Protein AF-A0A379TCD6-F1 (afdb_monomer_lite)

Radius of gyration: 17.41 Å; chains: 1; bounding box: 43×54×36 Å

Structure (mmCIF, N/CA/C/O backbone):
data_AF-A0A379TCD6-F1
#
_entry.id   AF-A0A379TCD6-F1
#
loop_
_atom_site.group_PDB
_atom_site.id
_atom_site.type_symbol
_atom_site.label_atom_id
_atom_site.label_alt_id
_atom_site.label_comp_id
_atom_site.label_asym_id
_atom_site.label_entity_id
_atom_site.label_seq_id
_atom_site.pdbx_PDB_ins_code
_atom_site.Cartn_x
_atom_site.Cartn_y
_atom_site.Cartn_z
_atom_site.occupancy
_atom_site.B_iso_or_equiv
_atom_site.auth_seq_id
_atom_site.auth_comp_id
_atom_site.auth_asym_id
_atom_site.auth_atom_id
_atom_site.pdbx_PDB_model_num
ATOM 1 N N . MET A 1 1 ? 4.069 7.962 7.868 1.00 77.94 1 MET A N 1
ATOM 2 C CA . MET A 1 1 ? 2.897 7.061 7.674 1.00 77.94 1 MET A CA 1
ATOM 3 C C . MET A 1 1 ? 2.316 6.378 8.930 1.00 77.94 1 MET A C 1
ATOM 5 O O . MET A 1 1 ? 1.264 5.758 8.833 1.00 77.94 1 MET A O 1
ATOM 9 N N . SER A 1 2 ? 2.908 6.507 10.128 1.00 73.00 2 SER A N 1
ATOM 10 C CA . SER A 1 2 ? 2.447 5.841 11.375 1.00 73.00 2 SER A CA 1
ATOM 11 C C . SER A 1 2 ? 1.045 6.226 11.876 1.00 73.00 2 SER A C 1
ATOM 13 O O . SER A 1 2 ? 0.495 5.547 12.739 1.00 73.00 2 SER A O 1
ATOM 15 N N . PHE A 1 3 ? 0.474 7.311 11.352 1.00 79.19 3 PHE A N 1
ATOM 16 C CA . PHE A 1 3 ? -0.881 7.762 11.665 1.00 79.19 3 PHE A CA 1
ATOM 17 C C . PHE A 1 3 ? -1.953 6.738 11.253 1.00 79.19 3 PHE A C 1
ATOM 19 O O . PHE A 1 3 ? -2.944 6.588 11.955 1.00 79.19 3 PHE A O 1
ATOM 26 N N . PHE A 1 4 ? -1.723 5.998 10.163 1.00 82.81 4 PHE A N 1
ATOM 27 C CA . PHE A 1 4 ? -2.736 5.144 9.533 1.00 82.81 4 PHE A CA 1
ATOM 28 C C . PHE A 1 4 ? -2.722 3.680 9.975 1.00 82.81 4 PHE A C 1
ATOM 30 O O . PHE A 1 4 ? -3.626 2.945 9.594 1.00 82.81 4 PHE A O 1
ATOM 37 N N . PHE A 1 5 ? -1.716 3.235 10.730 1.00 87.06 5 PHE A N 1
ATOM 38 C CA . PHE A 1 5 ? -1.525 1.813 11.025 1.00 87.06 5 PHE A CA 1
ATOM 39 C C . PHE A 1 5 ? -1.480 1.518 12.520 1.00 87.06 5 PHE A C 1
ATOM 41 O O . PHE A 1 5 ? -0.858 2.253 13.293 1.00 87.06 5 PHE A O 1
ATOM 48 N N . GLU A 1 6 ? -2.113 0.413 12.906 1.00 87.12 6 GLU A N 1
ATOM 49 C CA . GLU A 1 6 ? -1.906 -0.208 14.211 1.00 87.12 6 GLU A CA 1
ATOM 50 C C . GLU A 1 6 ? -0.463 -0.730 14.341 1.00 87.12 6 GLU A C 1
ATOM 52 O O . GLU A 1 6 ? 0.221 -0.959 13.333 1.00 87.12 6 GLU A O 1
ATOM 57 N N . PRO A 1 7 ? 0.035 -0.931 15.576 1.00 82.62 7 PRO A N 1
ATOM 58 C CA . PRO A 1 7 ? 1.309 -1.596 15.801 1.00 82.62 7 PRO A CA 1
ATOM 59 C C . PRO A 1 7 ? 1.355 -2.970 15.123 1.00 82.62 7 PRO A C 1
ATOM 61 O O . PRO A 1 7 ? 0.456 -3.793 15.269 1.00 82.62 7 PRO A O 1
ATOM 64 N N . THR A 1 8 ? 2.434 -3.218 14.392 1.00 83.81 8 THR A N 1
ATOM 65 C CA . THR A 1 8 ? 2.720 -4.451 13.645 1.00 83.81 8 THR A CA 1
ATOM 66 C C . THR A 1 8 ? 4.174 -4.853 13.919 1.00 83.81 8 THR A C 1
ATOM 68 O O . THR A 1 8 ? 4.920 -4.028 14.462 1.00 83.81 8 THR A O 1
ATOM 71 N N . PRO A 1 9 ? 4.604 -6.096 13.612 1.00 85.94 9 PRO A N 1
ATOM 72 C CA . PRO A 1 9 ? 5.995 -6.505 13.805 1.00 85.94 9 PRO A CA 1
ATOM 73 C C . PRO A 1 9 ? 6.974 -5.498 13.188 1.00 85.94 9 PRO A C 1
ATOM 75 O O . PRO A 1 9 ? 6.754 -5.033 12.072 1.00 85.94 9 PRO A O 1
ATOM 78 N N . GLU A 1 10 ? 8.037 -5.156 13.920 1.00 85.00 10 GLU A N 1
ATOM 79 C CA . GLU A 1 10 ? 8.900 -3.999 13.628 1.00 85.00 10 GLU A CA 1
ATOM 80 C C . GLU A 1 10 ? 9.445 -3.993 12.193 1.00 85.00 10 GLU A C 1
ATOM 82 O O . GLU A 1 10 ? 9.299 -2.987 11.504 1.00 85.00 10 GLU A O 1
ATOM 87 N N . LEU A 1 11 ? 9.942 -5.139 11.714 1.00 86.25 11 LEU A N 1
ATOM 88 C CA . LEU A 1 11 ? 10.464 -5.306 10.350 1.00 86.25 11 LEU A CA 1
ATOM 89 C C . LEU A 1 11 ? 9.410 -5.001 9.271 1.00 86.25 11 LEU A C 1
ATOM 91 O O . LEU A 1 11 ? 9.665 -4.248 8.337 1.00 86.25 11 LEU A O 1
ATOM 95 N N . ILE A 1 12 ? 8.192 -5.527 9.434 1.00 87.38 12 ILE A N 1
ATOM 96 C CA . ILE A 1 12 ? 7.073 -5.285 8.507 1.00 87.38 12 ILE A CA 1
ATOM 97 C C . ILE A 1 12 ? 6.667 -3.808 8.539 1.00 87.38 12 ILE A C 1
ATOM 99 O O . ILE A 1 12 ? 6.397 -3.186 7.510 1.00 87.38 12 ILE A O 1
ATOM 103 N N . CYS A 1 13 ? 6.618 -3.240 9.741 1.00 86.81 13 CYS A N 1
ATOM 104 C CA . CYS A 1 13 ? 6.237 -1.856 9.962 1.00 86.81 13 CYS A CA 1
ATOM 105 C C . CYS A 1 13 ? 7.228 -0.887 9.302 1.00 86.81 13 CYS A C 1
ATOM 107 O O . CYS A 1 13 ? 6.809 0.097 8.691 1.00 86.81 13 CYS A O 1
ATOM 109 N N . GLU A 1 14 ? 8.529 -1.153 9.420 1.00 88.69 14 GLU A N 1
ATOM 110 C CA . GLU A 1 14 ? 9.590 -0.359 8.799 1.00 88.69 14 GLU A CA 1
ATOM 111 C C . GLU A 1 14 ? 9.526 -0.421 7.271 1.00 88.69 14 GLU A C 1
ATOM 113 O O . GLU A 1 14 ? 9.570 0.624 6.620 1.00 88.69 14 GLU A O 1
ATOM 118 N N . GLU A 1 15 ? 9.327 -1.608 6.701 1.00 90.88 15 GLU A N 1
ATOM 119 C CA . GLU A 1 15 ? 9.265 -1.799 5.250 1.00 90.88 15 GLU A CA 1
ATOM 120 C C . GLU A 1 15 ? 8.052 -1.090 4.623 1.00 90.88 15 GLU A C 1
ATOM 122 O O . GLU A 1 15 ? 8.179 -0.334 3.652 1.00 90.88 15 GLU A O 1
ATOM 127 N N . ILE A 1 16 ? 6.870 -1.238 5.235 1.00 91.38 16 ILE A N 1
ATOM 128 C CA . ILE A 1 16 ? 5.654 -0.533 4.801 1.00 91.38 16 ILE A CA 1
ATOM 129 C C . ILE A 1 16 ? 5.844 0.981 4.897 1.00 91.38 16 ILE A C 1
ATOM 131 O O . ILE A 1 16 ? 5.493 1.712 3.967 1.00 91.38 16 ILE A O 1
ATOM 135 N N . LYS A 1 17 ? 6.389 1.471 6.017 1.00 90.56 17 LYS A N 1
ATOM 136 C CA . LYS A 1 17 ? 6.621 2.908 6.215 1.00 90.56 17 LYS A CA 1
ATOM 137 C C . LYS A 1 17 ? 7.585 3.453 5.180 1.00 90.56 17 LYS A C 1
ATOM 139 O O . LYS A 1 17 ? 7.248 4.439 4.539 1.00 90.56 17 LYS A O 1
ATOM 144 N N . THR A 1 18 ? 8.727 2.803 4.989 1.00 91.88 18 THR A N 1
ATOM 145 C CA . THR A 1 18 ? 9.758 3.241 4.044 1.00 91.88 18 THR A CA 1
ATOM 146 C C . THR A 1 18 ? 9.202 3.294 2.627 1.00 91.88 18 THR A C 1
ATOM 148 O O . THR A 1 18 ? 9.367 4.301 1.935 1.00 91.88 18 THR A O 1
ATOM 151 N N . THR A 1 19 ? 8.444 2.269 2.224 1.00 92.19 19 THR A N 1
ATOM 152 C CA . THR A 1 19 ? 7.786 2.239 0.915 1.00 92.19 19 THR A CA 1
ATOM 153 C C . THR A 1 19 ? 6.796 3.393 0.760 1.00 92.19 19 THR A C 1
ATOM 155 O O . THR A 1 19 ? 6.860 4.144 -0.213 1.00 92.19 19 THR A O 1
ATOM 158 N N . LEU A 1 20 ? 5.879 3.589 1.708 1.00 94.38 20 LEU A N 1
ATOM 159 C CA . LEU A 1 20 ? 4.863 4.639 1.599 1.00 94.38 20 LEU A CA 1
ATOM 160 C C . LEU A 1 20 ? 5.451 6.053 1.759 1.00 94.38 20 LEU A C 1
ATOM 162 O O . LEU A 1 20 ? 5.005 6.979 1.083 1.00 94.38 20 LEU A O 1
ATOM 166 N N . ASP A 1 21 ? 6.471 6.239 2.596 1.00 94.12 21 ASP A N 1
ATOM 167 C CA . ASP A 1 21 ? 7.172 7.516 2.746 1.00 94.12 21 ASP A CA 1
ATOM 168 C C . ASP A 1 21 ? 7.932 7.870 1.451 1.00 94.12 21 ASP A C 1
ATOM 170 O O . ASP A 1 21 ? 7.889 9.024 1.017 1.00 94.12 21 ASP A O 1
ATOM 174 N N . PHE A 1 22 ? 8.523 6.888 0.754 1.00 93.19 22 PHE A N 1
ATOM 175 C CA . PHE A 1 22 ? 9.091 7.096 -0.583 1.00 93.19 22 PHE A CA 1
ATOM 176 C C . PHE A 1 22 ? 8.042 7.622 -1.573 1.00 93.19 22 PHE A C 1
ATOM 178 O O . PHE A 1 22 ? 8.287 8.619 -2.261 1.00 93.19 22 PHE A O 1
ATOM 185 N N . HIS A 1 23 ? 6.852 7.014 -1.612 1.00 93.75 23 HIS A N 1
ATOM 186 C CA . HIS A 1 23 ? 5.756 7.495 -2.457 1.00 93.75 23 HIS A CA 1
ATOM 187 C C . HIS A 1 23 ? 5.322 8.912 -2.053 1.00 93.75 23 HIS A C 1
ATOM 189 O O . HIS A 1 23 ? 5.086 9.756 -2.914 1.00 93.75 23 HIS A O 1
ATOM 195 N N . TYR A 1 24 ? 5.251 9.214 -0.754 1.00 94.88 24 TYR A N 1
ATOM 196 C CA . TYR A 1 24 ? 4.822 10.526 -0.250 1.00 94.88 24 TYR A CA 1
ATOM 197 C C . TYR A 1 24 ? 5.789 11.649 -0.621 1.00 94.88 24 TYR A C 1
ATOM 199 O O . TYR A 1 24 ? 5.367 12.761 -0.960 1.00 94.88 24 TYR A O 1
ATOM 207 N N . LEU A 1 25 ? 7.089 11.364 -0.593 1.00 92.88 25 LEU A N 1
ATOM 208 C CA . LEU A 1 25 ? 8.121 12.315 -0.985 1.00 92.88 25 LEU A CA 1
ATOM 209 C C . LEU A 1 25 ? 8.099 12.572 -2.498 1.00 92.88 25 LEU A C 1
ATOM 211 O O . LEU A 1 25 ? 8.148 13.729 -2.921 1.00 92.88 25 LEU A O 1
ATOM 215 N N . ASN A 1 26 ? 7.950 11.518 -3.303 1.00 92.56 26 ASN A N 1
ATOM 216 C CA . ASN A 1 26 ? 8.184 11.590 -4.747 1.00 92.56 26 ASN A CA 1
ATOM 217 C C . ASN A 1 26 ? 6.920 11.769 -5.604 1.00 92.56 26 ASN A C 1
ATOM 219 O O . ASN A 1 26 ? 7.032 12.228 -6.734 1.00 92.56 26 ASN A O 1
ATOM 223 N N . SER A 1 27 ? 5.719 11.491 -5.085 1.00 94.75 27 SER A N 1
ATOM 224 C CA . SER A 1 27 ? 4.456 11.666 -5.815 1.00 94.75 27 SER A CA 1
ATOM 225 C C . SER A 1 27 ? 3.621 12.819 -5.238 1.00 94.75 27 SER A C 1
ATO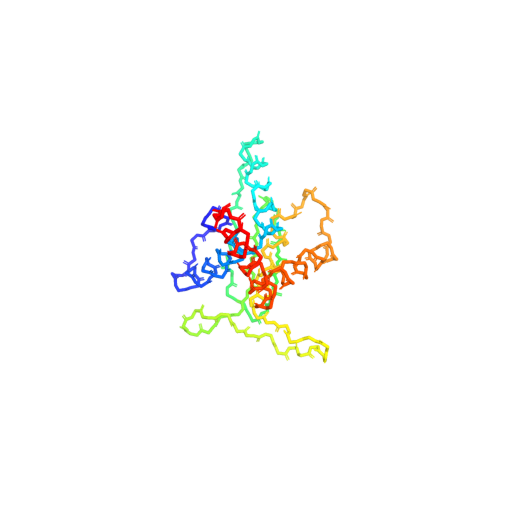M 227 O O . SER A 1 27 ? 3.064 12.710 -4.137 1.00 94.75 27 SER A O 1
ATOM 229 N N . PRO A 1 28 ? 3.476 13.944 -5.970 1.00 94.44 28 PRO A N 1
ATOM 230 C CA . PRO A 1 28 ? 2.548 15.009 -5.601 1.00 94.44 28 PRO A CA 1
ATOM 231 C C . PRO A 1 28 ? 1.103 14.525 -5.462 1.00 94.44 28 PRO A C 1
ATOM 233 O O . PRO A 1 28 ? 0.389 15.012 -4.584 1.00 94.44 28 PRO A O 1
ATOM 236 N N . THR A 1 29 ? 0.669 13.583 -6.304 1.00 95.69 29 THR A N 1
ATOM 237 C CA . THR A 1 29 ? -0.685 13.025 -6.234 1.00 95.69 29 THR A CA 1
ATOM 238 C C . THR A 1 29 ? -0.888 12.249 -4.940 1.00 95.69 29 THR A C 1
ATOM 240 O O . THR A 1 29 ? -1.832 12.538 -4.203 1.00 95.69 29 THR A O 1
ATOM 243 N N . PHE A 1 30 ? 0.025 11.339 -4.600 1.00 95.88 30 PHE A N 1
ATOM 244 C CA . PHE A 1 30 ? -0.075 10.562 -3.368 1.00 95.88 30 PHE A CA 1
ATOM 245 C C . PHE A 1 30 ? -0.069 11.458 -2.124 1.00 95.88 30 PHE A C 1
ATOM 247 O O . PHE A 1 30 ? -0.925 11.320 -1.250 1.00 95.88 30 PHE A O 1
ATOM 254 N N . ARG A 1 31 ? 0.822 12.455 -2.085 1.00 96.12 31 ARG A N 1
ATOM 255 C CA . ARG A 1 31 ? 0.882 13.437 -0.994 1.00 96.12 31 ARG A CA 1
ATOM 256 C C . ARG A 1 31 ? -0.428 14.204 -0.807 1.00 96.12 31 ARG A C 1
ATOM 258 O O . ARG A 1 31 ? -0.854 14.405 0.327 1.00 96.12 31 ARG A O 1
ATOM 265 N N . ARG A 1 32 ? -1.088 14.616 -1.895 1.00 95.38 32 ARG A N 1
ATOM 266 C CA . ARG A 1 32 ? -2.390 15.304 -1.824 1.00 95.38 32 ARG A CA 1
ATOM 267 C C . ARG A 1 32 ? -3.484 14.408 -1.251 1.00 95.38 32 ARG A C 1
ATOM 269 O O . ARG A 1 32 ? -4.240 14.876 -0.410 1.00 95.38 32 ARG A O 1
ATOM 276 N N . LEU A 1 33 ? -3.553 13.146 -1.677 1.00 93.44 33 LEU A N 1
ATOM 277 C CA . LEU A 1 33 ? -4.555 12.192 -1.183 1.00 93.44 33 LEU A CA 1
ATOM 278 C C . LEU A 1 33 ? -4.383 11.918 0.314 1.00 93.44 33 LEU A C 1
ATOM 280 O O . LEU A 1 33 ? -5.355 11.934 1.066 1.00 93.44 33 LEU A O 1
ATOM 284 N N . VAL A 1 34 ? -3.137 11.725 0.749 1.00 93.62 34 VAL A N 1
ATOM 285 C CA . VAL A 1 34 ? -2.800 11.512 2.160 1.00 93.62 34 VAL A CA 1
ATOM 286 C C . VAL A 1 34 ? -3.180 12.731 2.997 1.00 93.62 34 VAL A C 1
ATOM 288 O O . VAL A 1 34 ? -3.886 12.580 3.990 1.00 93.62 34 VAL A O 1
ATOM 291 N N . ASN A 1 35 ? -2.778 13.935 2.578 1.00 93.19 35 ASN A N 1
ATOM 292 C CA . ASN A 1 35 ? -3.082 15.161 3.318 1.00 93.19 35 ASN A CA 1
ATOM 293 C C . ASN A 1 35 ? -4.583 15.430 3.380 1.00 93.19 35 ASN A C 1
ATOM 295 O O . ASN A 1 35 ? -5.092 15.723 4.453 1.00 93.19 35 ASN A O 1
ATOM 299 N N . TYR A 1 36 ? -5.301 15.241 2.269 1.00 90.88 36 TYR A N 1
ATOM 300 C CA . TYR A 1 36 ? -6.756 15.356 2.248 1.00 90.88 36 TYR A CA 1
ATOM 301 C C . TYR A 1 36 ? -7.411 14.442 3.289 1.00 90.88 36 TYR A C 1
ATOM 303 O O . TYR A 1 36 ? -8.265 14.895 4.049 1.00 90.88 36 TYR A O 1
ATOM 311 N N . LYS A 1 37 ? -6.993 13.170 3.363 1.00 88.38 37 LYS A N 1
ATOM 312 C CA . LYS A 1 37 ? -7.557 12.230 4.336 1.00 88.38 37 LYS A CA 1
ATOM 313 C C . LYS A 1 37 ? -7.217 12.621 5.774 1.00 88.38 37 LYS A C 1
ATOM 315 O O . LYS A 1 37 ? -8.095 12.553 6.628 1.00 88.38 37 LYS A O 1
ATOM 320 N N . VAL A 1 38 ? -5.980 13.044 6.044 1.00 89.88 38 VAL A N 1
ATOM 321 C CA . VAL A 1 38 ? -5.567 13.528 7.374 1.00 89.88 38 VAL A CA 1
ATOM 322 C C . VAL A 1 38 ? -6.397 14.742 7.788 1.00 89.88 38 VAL A C 1
ATOM 324 O O . VAL A 1 38 ? -6.988 14.730 8.866 1.00 89.88 38 VAL A O 1
ATOM 327 N N . ASP A 1 39 ? -6.499 15.748 6.920 1.00 89.81 39 ASP A N 1
ATOM 328 C CA . ASP A 1 39 ? -7.272 16.964 7.178 1.00 89.81 39 ASP A CA 1
ATOM 329 C C . ASP A 1 39 ? -8.747 16.633 7.411 1.00 89.81 39 ASP A C 1
ATOM 331 O O . ASP A 1 39 ? -9.370 17.167 8.324 1.00 89.81 39 ASP A O 1
ATOM 335 N N . TYR A 1 40 ? -9.315 15.720 6.622 1.00 86.50 40 TYR A N 1
ATOM 336 C CA . TYR A 1 40 ? -10.693 15.275 6.793 1.00 86.50 40 TYR A CA 1
ATOM 337 C C . TYR A 1 40 ? -10.919 14.588 8.145 1.00 86.50 40 TYR A C 1
ATOM 339 O O . TYR A 1 40 ? -11.892 14.906 8.823 1.00 86.50 40 TYR A O 1
ATOM 347 N N . ILE A 1 41 ? -10.020 13.693 8.566 1.00 85.25 41 ILE A N 1
ATOM 348 C CA . ILE A 1 41 ? -10.113 13.007 9.864 1.00 85.25 41 ILE A CA 1
ATOM 349 C C . ILE A 1 41 ? -10.047 14.017 11.014 1.00 85.25 41 ILE A C 1
ATOM 351 O O . ILE A 1 41 ? -10.902 13.988 11.896 1.00 85.25 41 ILE A O 1
ATOM 355 N N . ILE A 1 42 ? -9.071 14.930 10.976 1.00 85.50 42 ILE A N 1
ATOM 356 C CA . ILE A 1 42 ? -8.864 15.943 12.021 1.00 85.50 42 ILE A CA 1
ATOM 357 C C . ILE A 1 42 ? -10.056 16.902 12.097 1.00 85.50 42 ILE A C 1
ATOM 359 O O . ILE A 1 42 ? -10.572 17.161 13.180 1.00 85.50 42 ILE A O 1
ATOM 363 N N . ASN A 1 43 ? -10.512 17.427 10.957 1.00 86.94 43 ASN A N 1
ATOM 364 C CA . ASN A 1 43 ? -11.561 18.449 10.924 1.00 86.94 43 ASN A CA 1
ATOM 365 C C . ASN A 1 43 ? -12.946 17.915 11.305 1.00 86.94 43 ASN A C 1
ATOM 367 O O . ASN A 1 43 ? -13.808 18.701 11.694 1.00 86.94 43 ASN A O 1
ATOM 371 N N . ASN A 1 44 ? -13.168 16.607 11.175 1.00 82.56 44 ASN A N 1
ATOM 372 C CA . ASN A 1 44 ? -14.441 15.969 11.503 1.00 82.56 44 ASN A CA 1
ATOM 373 C C . ASN A 1 44 ? -14.390 15.163 12.813 1.00 82.56 44 ASN A C 1
ATOM 375 O O . ASN A 1 44 ? -15.359 14.469 13.108 1.00 82.56 44 ASN A O 1
ATOM 379 N N . ASP A 1 45 ? -13.289 15.245 13.576 1.00 78.62 45 ASP A N 1
ATOM 380 C CA . ASP A 1 45 ? -13.069 14.514 14.839 1.00 78.62 45 ASP A CA 1
ATOM 381 C C . ASP A 1 45 ? -13.408 13.016 14.725 1.00 78.62 45 ASP A C 1
ATOM 383 O O . ASP A 1 45 ? -14.070 12.414 15.571 1.00 78.62 45 ASP A O 1
ATOM 387 N N . ILE A 1 46 ? -13.014 12.413 13.598 1.00 76.00 46 ILE A N 1
ATOM 388 C CA . ILE A 1 46 ? -13.327 11.014 13.313 1.00 76.00 46 ILE A CA 1
ATOM 389 C C . ILE A 1 46 ? -12.332 10.150 14.080 1.00 76.00 46 ILE A C 1
ATOM 391 O O . ILE A 1 46 ? -11.143 10.127 13.748 1.00 76.00 46 ILE A O 1
ATOM 395 N N . ASP A 1 47 ? -12.826 9.380 15.049 1.00 68.56 47 ASP A N 1
ATOM 396 C CA . ASP A 1 47 ? -12.049 8.299 15.651 1.00 68.56 47 ASP A CA 1
ATOM 397 C C . ASP A 1 47 ? -11.809 7.219 14.589 1.00 68.56 47 ASP A C 1
ATOM 399 O O . ASP A 1 47 ? -12.670 6.392 14.271 1.00 68.56 47 ASP A O 1
ATOM 403 N N . THR A 1 48 ? -10.652 7.300 13.940 1.00 66.50 48 THR A N 1
ATOM 404 C CA . THR A 1 48 ? -10.268 6.343 12.912 1.00 66.50 48 THR A CA 1
ATOM 405 C C . THR A 1 48 ? -9.535 5.195 13.574 1.00 66.50 48 THR A C 1
ATOM 407 O O . THR A 1 48 ? -8.374 5.315 13.963 1.00 66.50 48 THR A O 1
ATOM 410 N N . ASN A 1 49 ? -10.214 4.047 13.650 1.00 71.69 49 ASN A N 1
ATOM 411 C CA . ASN A 1 49 ? -9.540 2.774 13.862 1.00 71.69 49 ASN A CA 1
ATOM 412 C 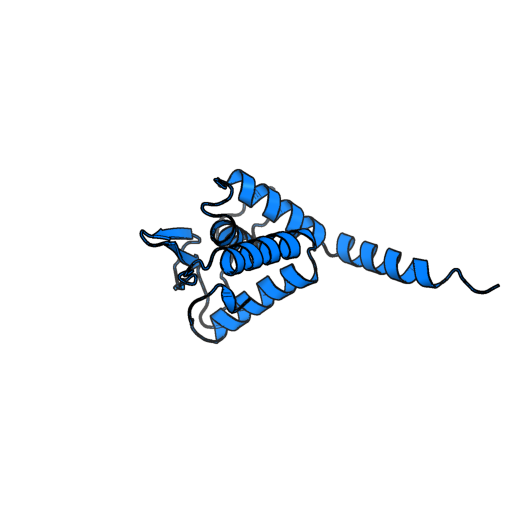C . ASN A 1 49 ? -8.405 2.675 12.840 1.00 71.69 49 ASN A C 1
ATOM 414 O O . ASN A 1 49 ? -8.655 2.697 11.628 1.00 71.69 49 ASN A O 1
ATOM 418 N N . LYS A 1 50 ? -7.162 2.586 13.317 1.00 86.12 50 LYS A N 1
ATOM 419 C CA . LYS A 1 50 ? -6.033 2.469 12.406 1.00 86.12 50 LYS A CA 1
ATOM 420 C C . LYS A 1 50 ? -6.121 1.135 11.673 1.00 86.12 50 LYS A C 1
ATOM 422 O O . LYS A 1 50 ? -6.736 0.171 12.133 1.00 86.12 50 LYS A O 1
ATOM 427 N N . CYS A 1 51 ? -5.526 1.095 10.493 1.00 88.25 51 CYS A N 1
ATOM 428 C CA . CYS A 1 51 ? -5.483 -0.105 9.684 1.00 88.25 51 CYS A CA 1
ATOM 429 C C . CYS A 1 51 ? -4.571 -1.149 10.335 1.00 88.25 51 CYS A C 1
ATOM 431 O O . CYS A 1 51 ? -3.429 -0.855 10.690 1.00 88.25 51 CYS A O 1
ATOM 433 N N . GLU A 1 52 ? -5.050 -2.379 10.465 1.00 91.56 52 GLU A N 1
ATOM 434 C CA . GLU A 1 52 ? -4.247 -3.501 10.941 1.00 91.56 52 GLU A CA 1
ATOM 435 C C . GLU A 1 52 ? -3.630 -4.235 9.744 1.00 91.56 52 GLU A C 1
ATOM 437 O O . GLU A 1 52 ? -4.332 -4.604 8.799 1.00 91.56 52 GLU A O 1
ATOM 442 N N . VAL A 1 53 ? -2.315 -4.467 9.782 1.00 92.12 53 VAL A N 1
ATOM 443 C CA . VAL A 1 53 ? -1.625 -5.264 8.758 1.00 92.12 53 VAL A CA 1
ATOM 444 C C . VAL A 1 53 ? -1.635 -6.731 9.175 1.00 92.12 53 VAL A C 1
ATOM 446 O O . VAL A 1 53 ? -1.128 -7.081 10.240 1.00 92.12 53 VAL A O 1
ATOM 449 N N . LYS A 1 54 ? -2.181 -7.592 8.316 1.00 91.88 54 LYS A N 1
ATOM 450 C CA . LYS A 1 54 ? -2.282 -9.038 8.529 1.00 91.88 54 LYS A CA 1
ATOM 451 C C . LYS A 1 54 ? -1.336 -9.789 7.600 1.00 91.88 54 LYS A C 1
ATOM 453 O O . LYS A 1 54 ? -1.351 -9.597 6.385 1.00 91.88 54 LYS A O 1
ATOM 458 N N . ILE A 1 55 ? -0.551 -10.700 8.168 1.00 91.44 55 ILE A N 1
ATOM 459 C CA . ILE A 1 55 ? 0.267 -11.628 7.382 1.00 91.44 55 ILE A CA 1
ATOM 460 C C . ILE A 1 55 ? -0.668 -12.680 6.774 1.00 91.44 55 ILE A C 1
ATOM 462 O O . ILE A 1 55 ? -1.367 -13.388 7.498 1.00 91.44 55 ILE A O 1
ATOM 466 N N . SER A 1 56 ? -0.702 -12.762 5.446 1.00 90.81 56 SER A N 1
ATOM 467 C CA . SER A 1 56 ? -1.624 -13.615 4.685 1.00 90.81 56 SER A CA 1
ATOM 468 C C . SER A 1 56 ? -0.967 -14.069 3.383 1.00 90.81 56 SER A C 1
ATOM 470 O O . SER A 1 56 ? -0.220 -13.290 2.805 1.00 90.81 56 SER A O 1
ATOM 472 N N . PRO A 1 57 ? -1.256 -15.269 2.847 1.00 88.31 57 PRO A N 1
ATOM 473 C CA . PRO A 1 57 ? -0.738 -15.673 1.536 1.00 88.31 57 PRO A CA 1
ATOM 474 C C . PRO A 1 57 ? -1.233 -14.781 0.385 1.00 88.31 57 PRO A C 1
ATOM 476 O O . PRO A 1 57 ? -0.616 -14.754 -0.674 1.00 88.31 57 PRO A O 1
ATOM 479 N N . ASN A 1 58 ? -2.339 -14.054 0.579 1.00 88.94 58 ASN A N 1
ATOM 480 C CA . ASN A 1 58 ? -2.984 -13.261 -0.460 1.00 88.94 58 ASN A CA 1
ATOM 481 C C . ASN A 1 58 ? -3.023 -11.776 -0.101 1.00 88.94 58 ASN A C 1
ATOM 483 O O . ASN A 1 58 ? -3.238 -11.408 1.056 1.00 88.94 58 ASN A O 1
ATOM 487 N N . TYR A 1 59 ? -2.921 -10.946 -1.138 1.00 90.25 59 TYR A N 1
ATOM 488 C CA . TYR A 1 59 ? -3.166 -9.512 -1.068 1.00 90.25 59 TYR A CA 1
ATOM 489 C C . TYR A 1 59 ? -4.672 -9.239 -0.988 1.00 90.25 59 TYR A C 1
ATOM 491 O O . TYR A 1 59 ? -5.409 -9.547 -1.927 1.00 90.25 59 TYR A O 1
ATOM 499 N N . SER A 1 60 ? -5.143 -8.643 0.107 1.00 90.38 60 SER A N 1
ATOM 500 C CA . SER A 1 60 ? -6.533 -8.192 0.226 1.00 90.38 60 SER A CA 1
ATOM 501 C C . SER A 1 60 ? -6.660 -6.953 1.107 1.00 90.38 60 SER A C 1
ATOM 503 O O . SER A 1 60 ? -5.819 -6.675 1.960 1.00 90.38 60 SER A O 1
ATOM 505 N N . TYR A 1 61 ? -7.722 -6.188 0.865 1.00 90.38 61 TYR A N 1
ATOM 506 C CA . TYR A 1 61 ? -8.151 -5.114 1.749 1.00 90.38 61 TYR A CA 1
ATOM 507 C C . TYR A 1 61 ? -9.584 -5.397 2.173 1.00 90.38 61 TYR A C 1
ATOM 509 O O . TYR A 1 61 ? -10.437 -5.658 1.323 1.00 90.38 61 TYR A O 1
ATOM 517 N N . GLU A 1 62 ? -9.835 -5.316 3.472 1.00 88.94 62 GLU A N 1
ATOM 518 C CA . GLU A 1 62 ? -11.161 -5.461 4.059 1.00 88.94 62 GLU A CA 1
ATOM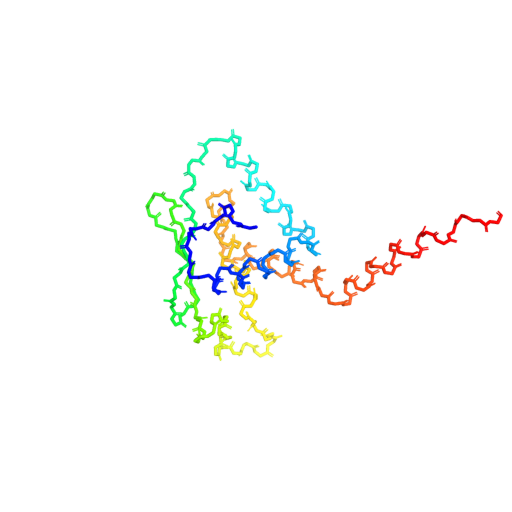 519 C C . GLU A 1 62 ? -11.447 -4.253 4.949 1.00 88.94 62 GLU A C 1
ATOM 521 O O . GLU A 1 62 ? -10.566 -3.751 5.646 1.00 88.94 62 GLU A O 1
ATOM 526 N N . ASN A 1 63 ? -12.691 -3.787 4.935 1.00 83.50 63 ASN A N 1
ATOM 527 C CA . ASN A 1 63 ? -13.184 -2.806 5.891 1.00 83.50 63 ASN A CA 1
ATOM 528 C C . ASN A 1 63 ? -14.251 -3.496 6.740 1.00 83.50 63 ASN A C 1
ATOM 530 O O . ASN A 1 63 ? -15.285 -3.902 6.209 1.00 83.50 63 ASN A O 1
ATOM 534 N N . ALA A 1 64 ? -13.969 -3.703 8.024 1.00 74.56 64 ALA A N 1
ATOM 535 C CA . ALA A 1 64 ? -14.931 -4.320 8.925 1.00 74.56 64 ALA A CA 1
ATOM 536 C C . ALA A 1 64 ? -15.919 -3.301 9.491 1.00 74.56 64 ALA A C 1
ATOM 538 O O . ALA A 1 64 ? -15.641 -2.102 9.574 1.00 74.56 64 ALA A O 1
ATOM 539 N N . GLU A 1 65 ? -17.069 -3.811 9.936 1.00 64.19 65 GLU A N 1
ATOM 540 C CA . GLU A 1 65 ? -18.056 -3.032 10.678 1.00 64.19 65 GLU A CA 1
ATOM 541 C C . GLU A 1 65 ? -17.375 -2.274 11.832 1.00 64.19 65 GLU A C 1
ATOM 543 O O . GLU A 1 65 ? -16.630 -2.851 12.625 1.00 64.19 65 GLU A O 1
ATOM 548 N N . GLY A 1 66 ? -17.584 -0.955 11.889 1.00 63.09 66 GLY A N 1
ATOM 549 C CA . GLY A 1 66 ? -16.884 -0.060 12.821 1.00 63.09 66 GLY A CA 1
ATOM 550 C C . GLY A 1 66 ? -15.661 0.666 12.240 1.00 63.09 66 GLY A C 1
ATOM 551 O O . GLY A 1 66 ? -14.956 1.350 12.978 1.00 63.09 66 GLY A O 1
ATOM 552 N N . GLY A 1 67 ? -15.397 0.553 10.933 1.00 69.88 67 GLY A N 1
ATOM 553 C CA . GLY A 1 67 ? -14.418 1.389 10.224 1.00 69.88 67 GLY A CA 1
ATOM 554 C C . GLY A 1 67 ? -12.961 0.952 10.377 1.00 69.88 67 GLY A C 1
ATOM 555 O O . GLY A 1 67 ? -12.060 1.681 9.964 1.00 69.88 67 GLY A O 1
ATOM 556 N N . ARG A 1 68 ? -12.710 -0.233 10.950 1.00 79.06 68 ARG A N 1
ATOM 557 C CA . ARG A 1 68 ? -11.363 -0.807 11.048 1.00 79.06 68 ARG A CA 1
ATOM 558 C C . ARG A 1 68 ? -10.969 -1.448 9.719 1.00 79.06 68 ARG A C 1
ATOM 560 O O . ARG A 1 68 ? -11.616 -2.385 9.252 1.00 79.06 68 ARG A O 1
ATOM 567 N N . GLY A 1 69 ? -9.897 -0.935 9.119 1.00 87.44 69 GLY A N 1
ATOM 568 C CA . GLY A 1 69 ? -9.299 -1.507 7.916 1.00 87.44 69 GLY A CA 1
ATOM 569 C C . GLY A 1 69 ? -8.379 -2.682 8.236 1.00 87.44 69 GLY A C 1
ATOM 570 O O . GLY A 1 69 ? -7.657 -2.650 9.231 1.00 87.44 69 GLY A O 1
ATOM 571 N N . TYR A 1 70 ? -8.370 -3.685 7.365 1.00 90.44 70 TYR A N 1
ATOM 572 C CA . TYR A 1 70 ? -7.413 -4.783 7.383 1.00 90.44 70 TYR A CA 1
ATOM 573 C C . TYR A 1 70 ? -6.678 -4.847 6.056 1.00 90.44 70 TYR A C 1
ATOM 575 O O . TYR A 1 70 ? -7.295 -4.925 4.993 1.00 90.44 70 TYR A O 1
ATOM 583 N N . LEU A 1 71 ? -5.355 -4.822 6.135 1.00 92.31 71 LEU A N 1
ATOM 584 C CA . LEU A 1 71 ? -4.454 -4.855 4.997 1.00 92.31 71 LEU A CA 1
ATOM 585 C C . LEU A 1 71 ? -3.700 -6.186 5.039 1.00 92.31 71 LEU A C 1
ATOM 587 O O . LEU A 1 71 ? -2.786 -6.366 5.838 1.00 92.31 71 LEU A O 1
ATOM 591 N N . SER A 1 72 ? -4.128 -7.142 4.221 1.00 92.94 72 SER A N 1
ATOM 592 C CA . SER A 1 72 ? -3.578 -8.497 4.204 1.00 92.94 72 SER A CA 1
ATOM 593 C C . SER A 1 72 ? -2.542 -8.632 3.099 1.00 92.94 72 SER A C 1
ATOM 595 O O . SER A 1 72 ? -2.838 -8.290 1.953 1.00 92.94 72 SER A O 1
ATOM 597 N N . MET A 1 73 ? -1.347 -9.134 3.417 1.00 93.19 73 MET A N 1
ATOM 598 C CA . MET A 1 73 ? -0.300 -9.381 2.419 1.00 93.19 73 MET A CA 1
ATOM 599 C C . MET A 1 73 ? 0.754 -10.401 2.880 1.00 93.19 73 MET A C 1
ATOM 601 O O . MET A 1 73 ? 0.941 -10.593 4.088 1.00 93.19 73 MET A O 1
ATOM 605 N N . PRO A 1 74 ? 1.434 -11.067 1.927 1.00 92.88 74 PRO A N 1
ATOM 606 C CA . PRO A 1 74 ? 2.459 -12.054 2.235 1.00 92.88 74 PRO A CA 1
ATOM 607 C C . PRO A 1 74 ? 3.804 -11.391 2.528 1.00 92.88 74 PRO A C 1
ATOM 609 O O . PRO A 1 74 ? 4.246 -10.513 1.788 1.00 92.88 74 PRO A O 1
ATOM 612 N N . PHE A 1 75 ? 4.478 -11.872 3.571 1.00 91.81 75 PHE A N 1
ATOM 613 C CA . PHE A 1 75 ? 5.829 -11.460 3.949 1.00 91.81 75 PHE A CA 1
ATOM 614 C C . PHE A 1 75 ? 6.745 -12.670 4.072 1.00 91.81 75 PHE A C 1
ATOM 616 O O . PHE A 1 75 ? 6.305 -13.749 4.479 1.00 91.81 75 PHE A O 1
ATOM 623 N N . ASP A 1 76 ? 8.017 -12.487 3.731 1.00 90.25 76 ASP A N 1
ATOM 624 C CA . ASP A 1 76 ? 9.050 -13.479 3.995 1.00 90.25 76 ASP A CA 1
ATOM 625 C C . ASP A 1 76 ? 9.483 -13.469 5.474 1.00 90.25 76 ASP A C 1
ATOM 627 O O . ASP A 1 76 ? 9.013 -12.679 6.296 1.00 90.25 76 ASP A O 1
ATOM 631 N N . ILE A 1 77 ? 10.409 -14.363 5.822 1.00 87.88 77 ILE A N 1
ATOM 632 C CA . ILE A 1 77 ? 10.941 -14.483 7.187 1.00 87.88 77 ILE A CA 1
ATOM 633 C C . ILE A 1 77 ? 11.696 -13.235 7.672 1.00 87.88 77 ILE A C 1
ATOM 635 O O . ILE A 1 77 ? 11.927 -13.101 8.871 1.00 87.88 77 ILE A O 1
ATOM 639 N N . ASN A 1 78 ? 12.092 -12.346 6.759 1.00 89.25 78 ASN A N 1
ATOM 640 C CA . ASN A 1 78 ? 12.807 -11.109 7.053 1.00 89.25 78 ASN A CA 1
ATOM 641 C C . ASN A 1 78 ? 11.862 -9.895 7.097 1.00 89.25 78 ASN A C 1
ATOM 643 O O . ASN A 1 78 ? 12.315 -8.791 7.384 1.00 89.25 78 ASN A O 1
ATOM 647 N N . GLY A 1 79 ? 10.563 -10.085 6.842 1.00 87.44 79 GLY A N 1
ATOM 648 C CA . GLY A 1 79 ? 9.571 -9.013 6.828 1.00 87.44 79 GLY A CA 1
ATOM 649 C C . GLY A 1 79 ? 9.435 -8.287 5.488 1.00 87.44 79 GLY A C 1
ATOM 650 O O . GLY A 1 79 ? 8.776 -7.251 5.450 1.00 87.44 79 GLY A O 1
ATOM 651 N N . PHE A 1 80 ? 9.993 -8.818 4.393 1.00 89.50 80 PHE A N 1
ATOM 652 C CA . PHE A 1 80 ? 9.837 -8.237 3.056 1.00 89.50 80 PHE A CA 1
ATOM 653 C C . PHE A 1 80 ? 8.567 -8.742 2.353 1.00 89.50 80 PHE A C 1
ATOM 655 O O . PHE A 1 80 ? 8.296 -9.948 2.381 1.00 89.50 80 PHE A O 1
ATOM 662 N N . PRO A 1 81 ? 7.794 -7.864 1.684 1.00 90.81 81 PRO A N 1
ATOM 663 C CA . PRO A 1 81 ? 6.633 -8.255 0.892 1.00 90.81 81 PRO A CA 1
ATOM 664 C C . PRO A 1 81 ? 6.978 -9.243 -0.233 1.00 90.81 81 PRO A C 1
ATOM 666 O O . PRO A 1 81 ? 7.828 -8.966 -1.083 1.00 90.81 81 PRO A O 1
ATOM 669 N N . ILE A 1 82 ? 6.272 -10.373 -0.297 1.00 90.50 82 ILE A N 1
ATOM 670 C CA . ILE A 1 82 ? 6.478 -11.393 -1.336 1.00 90.50 82 ILE A CA 1
ATOM 671 C C . ILE A 1 82 ? 5.709 -10.999 -2.598 1.00 90.50 82 ILE A C 1
ATOM 673 O O . ILE A 1 82 ? 4.497 -10.791 -2.554 1.00 90.50 82 ILE A O 1
ATOM 677 N N . ALA A 1 83 ? 6.391 -10.915 -3.741 1.00 86.19 83 ALA A N 1
ATOM 678 C CA . ALA A 1 83 ? 5.759 -10.579 -5.017 1.00 86.19 83 ALA A CA 1
ATOM 679 C C . ALA A 1 83 ? 4.621 -11.564 -5.380 1.00 86.19 83 ALA A C 1
ATOM 681 O O . ALA A 1 83 ? 4.732 -12.753 -5.088 1.00 86.19 83 ALA A O 1
ATOM 682 N N . PRO A 1 84 ? 3.532 -11.097 -6.018 1.00 82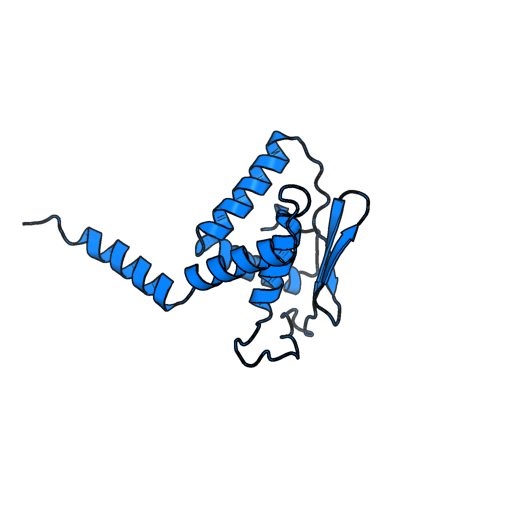.56 84 PRO A N 1
ATOM 683 C CA . PRO A 1 84 ? 2.436 -11.971 -6.429 1.00 82.56 84 PRO A CA 1
ATOM 684 C C . PRO A 1 84 ? 2.885 -12.950 -7.526 1.00 82.56 84 PRO A C 1
ATOM 686 O O . PRO A 1 84 ? 3.617 -12.575 -8.441 1.00 82.56 84 PRO A O 1
ATOM 689 N N . ASP A 1 85 ? 2.364 -14.179 -7.492 1.00 71.25 85 ASP A N 1
ATOM 690 C CA . ASP A 1 85 ? 2.655 -15.206 -8.508 1.00 71.25 85 ASP A CA 1
ATOM 691 C C . ASP A 1 85 ? 2.039 -14.894 -9.890 1.00 71.25 85 ASP A C 1
ATOM 693 O O . ASP A 1 85 ? 2.434 -15.468 -10.909 1.00 71.25 85 ASP A O 1
ATOM 697 N N . PHE A 1 86 ? 1.069 -13.973 -9.957 1.00 62.12 86 PHE A N 1
ATOM 698 C CA . PHE A 1 86 ? 0.386 -13.607 -11.197 1.00 62.12 86 PHE A CA 1
ATOM 699 C C . PHE A 1 86 ? 1.164 -12.554 -11.996 1.00 62.12 86 PHE A C 1
ATOM 701 O O . PHE A 1 86 ? 1.093 -11.352 -11.738 1.00 62.12 86 PHE A O 1
ATOM 708 N N . TYR A 1 87 ? 1.843 -13.017 -13.045 1.00 52.75 87 TYR A N 1
ATOM 709 C CA . TYR A 1 87 ? 2.347 -12.182 -14.131 1.00 52.75 87 TYR A CA 1
ATOM 710 C C . TYR A 1 87 ? 1.193 -11.850 -15.084 1.00 52.75 87 TYR A C 1
ATOM 712 O O . TYR A 1 87 ? 0.780 -12.702 -15.867 1.00 52.75 87 TYR A O 1
ATOM 720 N N . ASN A 1 88 ? 0.667 -10.622 -15.059 1.00 48.72 88 ASN A N 1
ATOM 721 C CA . ASN A 1 88 ? -0.081 -10.145 -16.221 1.00 48.72 88 ASN A CA 1
ATOM 722 C C . ASN A 1 88 ? 0.943 -9.739 -17.292 1.00 48.72 88 ASN A C 1
ATOM 724 O O . ASN A 1 88 ? 1.851 -8.955 -17.015 1.00 48.72 88 ASN A O 1
ATOM 728 N N . CYS A 1 89 ? 0.819 -10.296 -18.495 1.00 44.31 89 CYS A N 1
ATOM 729 C CA . CYS A 1 89 ? 1.803 -10.232 -19.582 1.00 44.31 89 CYS A CA 1
ATOM 730 C C . CYS A 1 89 ? 2.174 -8.803 -20.024 1.00 44.31 89 CYS A C 1
ATOM 732 O O . CYS A 1 89 ? 3.159 -8.619 -20.733 1.00 44.31 89 CYS A O 1
ATOM 734 N N . GLU A 1 90 ? 1.395 -7.801 -19.612 1.00 52.62 90 GLU A N 1
ATOM 735 C CA . GLU A 1 90 ? 1.571 -6.399 -19.987 1.00 52.62 90 GLU A CA 1
ATOM 736 C C . GLU A 1 90 ? 2.237 -5.535 -18.906 1.00 52.62 90 GLU A C 1
ATOM 738 O O . GLU A 1 90 ? 2.734 -4.467 -19.239 1.00 52.62 90 GLU A O 1
ATOM 743 N N . ASN A 1 91 ? 2.292 -5.968 -17.636 1.00 55.94 91 ASN A N 1
ATOM 744 C CA . ASN A 1 91 ? 2.951 -5.231 -16.549 1.00 55.94 91 ASN A CA 1
ATOM 745 C C . ASN A 1 91 ? 3.324 -6.173 -15.393 1.00 55.94 91 ASN A C 1
ATOM 747 O O . ASN A 1 91 ? 2.458 -6.834 -14.820 1.00 55.94 91 ASN A O 1
ATOM 751 N N . LYS A 1 92 ? 4.601 -6.187 -14.987 1.00 63.53 92 LYS A N 1
ATOM 752 C CA . LYS A 1 92 ? 5.048 -6.882 -13.769 1.00 63.53 92 LYS A CA 1
ATOM 753 C C . LYS A 1 92 ? 4.445 -6.169 -12.552 1.00 63.53 92 LYS A C 1
ATOM 755 O O . LYS A 1 92 ? 4.940 -5.121 -12.147 1.00 63.53 92 LYS A O 1
ATOM 760 N N . ILE A 1 93 ? 3.356 -6.705 -12.000 1.00 75.69 93 ILE A N 1
ATOM 761 C CA . ILE A 1 93 ? 2.763 -6.200 -10.757 1.00 75.69 93 ILE A CA 1
ATOM 762 C C . ILE A 1 93 ? 3.740 -6.516 -9.623 1.00 75.69 93 ILE A C 1
ATOM 764 O O . ILE A 1 93 ? 4.057 -7.680 -9.381 1.00 75.69 93 ILE A O 1
ATOM 768 N N . THR A 1 94 ? 4.246 -5.480 -8.958 1.00 87.12 94 THR A N 1
ATOM 769 C CA . THR A 1 94 ? 5.182 -5.626 -7.841 1.00 87.12 94 THR A CA 1
ATOM 770 C C . THR A 1 94 ? 4.452 -5.585 -6.501 1.00 87.12 94 THR A C 1
ATOM 772 O O . THR A 1 94 ? 3.306 -5.132 -6.413 1.00 87.12 94 THR A O 1
ATOM 775 N N . SER A 1 95 ? 5.108 -6.067 -5.447 1.00 88.75 95 SER A N 1
ATOM 776 C CA . SER A 1 95 ? 4.568 -6.017 -4.090 1.00 88.75 95 SER A CA 1
ATOM 777 C C . SER A 1 95 ? 4.394 -4.577 -3.595 1.00 88.75 95 SER A C 1
ATOM 779 O O . SER A 1 95 ? 3.398 -4.288 -2.935 1.00 88.75 95 SER A O 1
ATOM 781 N N . GLU A 1 96 ? 5.270 -3.645 -3.992 1.00 89.50 96 GLU A N 1
ATOM 782 C CA . GLU A 1 96 ? 5.121 -2.218 -3.677 1.00 89.50 96 GLU A CA 1
ATOM 783 C C . GLU A 1 96 ? 3.867 -1.624 -4.333 1.00 89.50 96 GLU A C 1
ATOM 785 O O . GLU A 1 96 ? 3.150 -0.842 -3.705 1.00 89.50 96 GLU A O 1
ATOM 790 N N . LYS A 1 97 ? 3.545 -2.045 -5.568 1.00 87.69 97 LYS A N 1
ATOM 791 C CA . LYS A 1 97 ? 2.344 -1.577 -6.276 1.00 87.69 97 LYS A CA 1
ATOM 792 C C . LYS A 1 97 ? 1.087 -2.041 -5.571 1.00 87.69 97 LYS A C 1
ATOM 794 O O . LYS A 1 97 ? 0.160 -1.260 -5.380 1.00 87.69 97 LYS A O 1
ATOM 799 N N . LEU A 1 98 ? 1.075 -3.302 -5.157 1.00 89.88 98 LEU A N 1
ATOM 800 C CA . LEU A 1 98 ? -0.043 -3.860 -4.413 1.00 89.88 98 LEU A CA 1
ATOM 801 C C . LEU A 1 98 ? -0.172 -3.229 -3.026 1.00 89.88 98 LEU A C 1
ATOM 803 O O . LEU A 1 98 ? -1.289 -2.934 -2.612 1.00 89.88 98 LEU A O 1
ATOM 807 N N . LEU A 1 99 ? 0.934 -2.952 -2.329 1.00 92.50 99 LEU A N 1
ATOM 808 C CA . LEU A 1 99 ? 0.901 -2.207 -1.070 1.00 92.50 99 LEU A CA 1
ATOM 809 C C . LEU A 1 99 ? 0.255 -0.830 -1.260 1.00 92.50 99 LEU A C 1
ATOM 811 O O . LEU A 1 99 ? -0.640 -0.464 -0.496 1.00 92.50 99 LEU A O 1
ATOM 815 N N . LEU A 1 100 ? 0.665 -0.092 -2.296 1.00 92.62 100 LEU A N 1
ATOM 816 C CA . LEU A 1 100 ? 0.070 1.198 -2.630 1.00 92.62 100 LEU A CA 1
ATOM 817 C C . LEU A 1 100 ? -1.428 1.060 -2.933 1.00 92.62 100 LEU A C 1
ATOM 819 O O . LEU A 1 100 ? -2.225 1.816 -2.384 1.00 92.62 100 LEU A O 1
ATOM 823 N N . ASP A 1 101 ? -1.822 0.088 -3.757 1.00 90.19 101 ASP A N 1
ATOM 824 C CA . ASP A 1 101 ? -3.225 -0.158 -4.108 1.00 90.19 101 ASP A CA 1
ATOM 825 C C . ASP A 1 101 ? -4.079 -0.416 -2.862 1.00 90.19 101 ASP A C 1
ATOM 827 O O . ASP A 1 101 ? -5.140 0.184 -2.687 1.00 90.19 101 ASP A O 1
ATOM 831 N N . LEU A 1 102 ? -3.618 -1.295 -1.973 1.00 91.38 102 LEU A N 1
ATOM 832 C CA . LEU A 1 102 ? -4.331 -1.640 -0.746 1.00 91.38 102 LEU A CA 1
ATOM 833 C C . LEU A 1 102 ? -4.397 -0.455 0.228 1.00 91.38 102 LEU A C 1
ATOM 835 O O . LEU A 1 102 ? -5.438 -0.219 0.842 1.00 91.38 102 LEU A O 1
ATOM 839 N N . PHE A 1 103 ? -3.328 0.334 0.333 1.00 92.31 103 PHE A N 1
ATOM 840 C CA . PHE A 1 103 ? -3.326 1.540 1.158 1.00 92.31 103 PHE A CA 1
ATOM 841 C C . PHE A 1 103 ? -4.262 2.623 0.605 1.00 92.31 103 PHE A C 1
ATOM 843 O O . PHE A 1 103 ? -5.000 3.254 1.361 1.00 92.31 103 PHE A O 1
ATOM 850 N N . LEU A 1 104 ? -4.301 2.805 -0.716 1.00 91.81 104 LEU A N 1
ATOM 851 C CA . LEU A 1 104 ? -5.247 3.707 -1.369 1.00 91.81 104 LEU A CA 1
ATOM 852 C C . LEU A 1 104 ? -6.692 3.262 -1.142 1.00 91.81 104 LEU A C 1
ATOM 854 O O . LEU A 1 104 ? -7.536 4.104 -0.849 1.00 91.81 104 LEU A O 1
ATOM 858 N N . LYS A 1 105 ? -6.987 1.956 -1.203 1.00 88.94 105 LYS A N 1
ATOM 859 C CA . LYS A 1 105 ? -8.312 1.447 -0.809 1.00 88.94 105 LYS A CA 1
ATOM 860 C C . LYS A 1 105 ? -8.652 1.855 0.613 1.00 88.94 105 LYS A C 1
ATOM 862 O O . LYS A 1 105 ? -9.761 2.309 0.838 1.00 88.94 105 LYS A O 1
ATOM 867 N N . HIS A 1 106 ? -7.704 1.759 1.544 1.00 88.12 106 HIS A N 1
ATOM 868 C CA . HIS A 1 106 ? -7.934 2.160 2.926 1.00 88.12 106 HIS A CA 1
ATOM 869 C C . HIS A 1 106 ? -8.261 3.653 3.077 1.00 88.12 106 HIS A C 1
ATOM 871 O O . HIS A 1 106 ? -9.256 3.991 3.717 1.00 88.12 106 HIS A O 1
ATOM 877 N N . ILE A 1 107 ? -7.466 4.549 2.483 1.00 87.62 107 ILE A N 1
ATOM 878 C CA . ILE A 1 107 ? -7.645 5.995 2.698 1.00 87.62 107 ILE A CA 1
ATOM 879 C C . ILE A 1 107 ? -8.773 6.610 1.860 1.00 87.62 107 ILE A C 1
ATOM 881 O O . ILE A 1 107 ? -9.304 7.648 2.250 1.00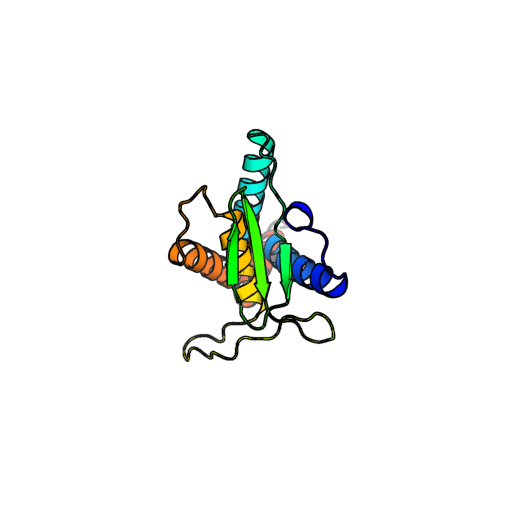 87.62 107 ILE A O 1
ATOM 885 N N . LEU A 1 108 ? -9.148 5.988 0.735 1.00 86.06 108 LEU A N 1
ATOM 886 C CA . LEU A 1 108 ? -10.235 6.450 -0.140 1.00 86.06 108 LEU A CA 1
ATOM 887 C C . LEU A 1 108 ? -11.584 5.771 0.164 1.00 86.06 108 LEU A C 1
ATOM 889 O O . LEU A 1 108 ? -12.615 6.190 -0.374 1.00 86.06 108 LEU A O 1
ATOM 893 N N . HIS A 1 109 ? -11.593 4.751 1.032 1.00 76.38 109 HIS A N 1
ATOM 894 C CA . HIS A 1 109 ? -12.809 4.056 1.445 1.00 76.38 109 HIS A CA 1
ATOM 895 C C . HIS A 1 109 ? -13.836 5.029 2.047 1.00 76.38 109 HIS A C 1
ATOM 897 O O . HIS A 1 109 ? -13.499 5.870 2.880 1.00 76.38 109 HIS A O 1
ATOM 903 N N . GLY A 1 110 ? -15.107 4.876 1.665 1.00 65.06 110 GLY A N 1
ATOM 904 C CA . GLY A 1 110 ? -16.238 5.644 2.199 1.00 65.06 110 GLY A CA 1
ATOM 905 C C . GLY A 1 110 ? -16.403 7.052 1.615 1.00 65.06 110 GLY A C 1
ATOM 906 O O . GLY A 1 110 ? -17.518 7.414 1.256 1.00 65.06 110 GLY A O 1
ATOM 907 N N . ASP A 1 111 ? -15.321 7.815 1.442 1.00 61.41 111 ASP A N 1
ATOM 908 C CA . ASP A 1 111 ? -15.414 9.235 1.053 1.00 61.41 111 ASP A CA 1
ATOM 909 C C . ASP A 1 111 ? -15.552 9.452 -0.466 1.00 61.41 111 ASP A C 1
ATOM 911 O O . ASP A 1 111 ? -16.169 10.420 -0.906 1.00 61.41 111 ASP A O 1
ATOM 915 N N . LEU A 1 112 ? -15.009 8.547 -1.289 1.00 56.53 112 LEU A N 1
ATOM 916 C CA . LEU A 1 112 ? -15.077 8.644 -2.757 1.00 56.53 112 LEU A CA 1
ATOM 917 C C . LEU A 1 112 ? -15.967 7.580 -3.414 1.00 56.53 112 LEU A C 1
ATOM 919 O O . LEU A 1 112 ? -15.989 7.498 -4.641 1.00 56.53 112 LEU A O 1
ATOM 923 N N . ASN A 1 113 ? -16.648 6.723 -2.638 1.00 55.19 113 ASN A N 1
ATOM 924 C CA . ASN A 1 113 ? -17.205 5.456 -3.147 1.00 55.19 113 ASN A CA 1
ATOM 925 C C . ASN A 1 113 ? -16.184 4.715 -4.032 1.00 55.19 113 ASN A C 1
ATOM 927 O O . ASN A 1 113 ? -16.538 4.155 -5.072 1.00 55.19 113 ASN A O 1
ATOM 931 N N . SER A 1 114 ? -14.896 4.776 -3.663 1.00 58.78 114 SER A N 1
ATOM 932 C CA . SER A 1 114 ? -13.815 4.303 -4.521 1.00 58.78 114 SER A CA 1
ATOM 933 C C . SER A 1 114 ? -13.970 2.804 -4.750 1.00 58.78 114 SER A C 1
ATOM 935 O O . SER A 1 114 ? -13.691 1.988 -3.868 1.00 58.78 114 SER A O 1
ATOM 937 N N . ASN A 1 115 ? -14.431 2.446 -5.943 1.00 67.00 115 ASN A N 1
ATOM 938 C CA . ASN A 1 115 ? -14.352 1.090 -6.447 1.00 67.00 115 ASN A CA 1
ATOM 939 C C . ASN A 1 115 ? -12.891 0.790 -6.842 1.00 67.00 115 ASN A C 1
ATOM 941 O O . ASN A 1 115 ? -12.015 1.660 -6.801 1.00 67.00 115 ASN A O 1
ATOM 945 N N . ASN A 1 116 ? -12.620 -0.447 -7.259 1.00 73.19 116 ASN A N 1
ATOM 946 C CA . ASN A 1 116 ? -11.277 -0.829 -7.696 1.00 73.19 116 ASN A CA 1
ATOM 947 C C . ASN A 1 116 ? -10.737 0.066 -8.834 1.00 73.19 116 ASN A C 1
ATOM 949 O O . ASN A 1 116 ? -9.532 0.282 -8.889 1.00 73.19 116 ASN A O 1
ATOM 953 N N . GLU A 1 117 ? -11.586 0.628 -9.704 1.00 78.25 117 GLU A N 1
ATOM 954 C CA . GLU A 1 117 ? -11.136 1.470 -10.824 1.00 78.25 117 GLU A CA 1
ATOM 955 C C . GLU A 1 117 ? -10.514 2.787 -10.353 1.00 78.25 117 GLU A C 1
ATOM 957 O O . GLU A 1 117 ? -9.437 3.151 -10.825 1.00 78.25 117 GLU A O 1
ATOM 962 N N . VAL A 1 118 ? -11.144 3.481 -9.398 1.00 81.50 118 VAL A N 1
ATOM 963 C CA . VAL A 1 118 ? -10.625 4.752 -8.858 1.00 81.50 118 VAL A CA 1
ATOM 964 C C . VAL A 1 118 ? -9.255 4.539 -8.218 1.00 81.50 118 VAL A C 1
ATOM 966 O O . VAL A 1 118 ? -8.311 5.282 -8.497 1.00 81.50 118 VAL A O 1
ATOM 969 N N . THR A 1 119 ? -9.115 3.485 -7.411 1.00 84.25 119 THR A N 1
ATOM 970 C CA . THR A 1 119 ? -7.826 3.105 -6.828 1.00 84.25 119 THR A CA 1
ATOM 971 C C . THR A 1 119 ? -6.787 2.809 -7.908 1.00 84.25 119 THR A C 1
ATOM 973 O O . THR A 1 119 ? -5.672 3.327 -7.836 1.00 84.25 119 THR A O 1
ATOM 976 N N . CYS A 1 120 ? -7.144 2.021 -8.928 1.00 82.94 120 CYS A N 1
ATOM 977 C CA . CYS A 1 120 ? -6.233 1.682 -10.018 1.00 82.94 120 CYS A CA 1
ATOM 978 C C . CYS A 1 120 ? -5.766 2.923 -10.792 1.00 82.94 120 CYS A C 1
ATOM 980 O O . CYS A 1 120 ? -4.588 3.010 -11.144 1.00 82.94 120 CYS A O 1
ATOM 982 N N . ILE A 1 121 ? -6.647 3.900 -11.036 1.00 87.12 121 ILE A N 1
ATOM 983 C CA . ILE A 1 121 ? -6.286 5.162 -11.697 1.00 87.12 121 ILE A CA 1
ATOM 984 C C . ILE A 1 121 ? -5.237 5.907 -10.872 1.00 87.12 121 ILE A C 1
ATOM 986 O O . ILE A 1 121 ? -4.174 6.238 -11.402 1.00 87.12 121 ILE A O 1
ATOM 990 N N . PHE A 1 122 ? -5.496 6.136 -9.581 1.00 90.88 122 PHE A N 1
ATOM 991 C CA . PHE A 1 122 ? -4.556 6.863 -8.729 1.00 90.88 122 PHE A CA 1
ATOM 992 C C . PHE A 1 122 ? -3.224 6.134 -8.596 1.00 90.88 122 PHE A C 1
ATOM 994 O O . PHE A 1 122 ? -2.182 6.757 -8.769 1.00 90.88 122 PHE A O 1
ATOM 1001 N N . SER A 1 123 ? -3.245 4.819 -8.384 1.00 89.38 123 SER A N 1
ATOM 1002 C CA . SER A 1 123 ? -2.036 3.994 -8.352 1.00 89.38 123 SER A CA 1
ATOM 1003 C C . SER A 1 123 ? -1.206 4.124 -9.624 1.00 89.38 123 SER A C 1
ATOM 1005 O O . SER A 1 123 ? 0.003 4.328 -9.560 1.00 89.38 123 SER A O 1
ATOM 1007 N N . ASN A 1 124 ? -1.840 4.070 -10.798 1.00 88.88 124 ASN A N 1
ATOM 1008 C CA . ASN A 1 124 ? -1.143 4.208 -12.075 1.00 88.88 124 ASN A CA 1
ATOM 1009 C C . ASN A 1 124 ? -0.563 5.610 -12.285 1.00 88.88 124 ASN A C 1
ATOM 1011 O O . ASN A 1 124 ? 0.537 5.733 -12.821 1.00 88.88 124 ASN A O 1
ATOM 1015 N N . VAL A 1 125 ? -1.274 6.660 -11.868 1.00 91.75 125 VAL A N 1
ATOM 1016 C CA . VAL A 1 125 ? -0.756 8.036 -11.901 1.00 91.75 125 VAL A CA 1
ATOM 1017 C C . VAL A 1 125 ? 0.453 8.169 -10.979 1.00 91.75 125 VAL A C 1
ATOM 1019 O O . VAL A 1 125 ? 1.503 8.618 -11.424 1.00 91.75 125 VAL A O 1
ATOM 1022 N N . ILE A 1 126 ? 0.333 7.715 -9.732 1.00 93.19 126 ILE A N 1
ATOM 1023 C CA . ILE A 1 126 ? 1.407 7.759 -8.734 1.00 93.19 126 ILE A CA 1
ATOM 1024 C C . ILE A 1 126 ? 2.644 7.012 -9.242 1.00 93.19 126 ILE A C 1
ATOM 1026 O O . ILE A 1 126 ? 3.743 7.553 -9.183 1.00 93.19 126 ILE A O 1
ATOM 1030 N N . TYR A 1 127 ? 2.466 5.822 -9.823 1.00 88.19 127 TYR A N 1
ATOM 1031 C CA . TYR A 1 127 ? 3.561 5.048 -10.415 1.00 88.19 127 TYR A CA 1
ATOM 1032 C C . TYR A 1 127 ? 4.274 5.784 -11.551 1.00 88.19 127 TYR A C 1
ATOM 1034 O O . TYR A 1 127 ? 5.493 5.715 -11.657 1.00 88.19 127 TYR A O 1
ATOM 1042 N N . LYS A 1 128 ? 3.528 6.503 -12.395 1.00 88.12 128 LYS A N 1
ATOM 1043 C CA . LYS A 1 128 ? 4.118 7.321 -13.463 1.00 88.12 128 LYS A CA 1
ATOM 1044 C C . LYS A 1 128 ? 4.845 8.553 -12.930 1.00 88.12 128 LYS A C 1
ATOM 1046 O O . LYS A 1 128 ? 5.810 8.984 -13.548 1.00 88.12 128 LYS A O 1
ATOM 1051 N N . GLU A 1 129 ? 4.401 9.126 -11.813 1.00 90.38 129 GLU A N 1
ATOM 1052 C CA . GLU A 1 129 ? 5.076 10.267 -11.179 1.00 90.38 129 GLU A CA 1
ATOM 1053 C C . GLU A 1 129 ? 6.427 9.877 -10.568 1.00 90.38 129 GLU A C 1
ATOM 1055 O O . GLU A 1 129 ? 7.356 10.681 -10.586 1.00 90.38 129 GLU A O 1
ATOM 1060 N N . ILE A 1 130 ? 6.540 8.648 -10.056 1.00 87.94 130 ILE A N 1
ATOM 1061 C CA . ILE A 1 130 ? 7.771 8.127 -9.439 1.00 87.94 130 ILE A CA 1
ATOM 1062 C C . ILE A 1 130 ? 8.651 7.334 -10.410 1.00 87.94 130 ILE A C 1
ATOM 1064 O O . ILE A 1 130 ? 9.667 6.775 -9.995 1.00 87.94 130 ILE A O 1
ATOM 1068 N N . ASP A 1 131 ? 8.274 7.267 -11.689 1.00 84.06 131 ASP A N 1
ATOM 1069 C CA . ASP A 1 131 ? 9.101 6.638 -12.710 1.00 84.06 131 ASP A CA 1
ATOM 1070 C C . ASP A 1 131 ? 10.492 7.306 -12.725 1.00 84.06 131 ASP A C 1
ATOM 1072 O O . ASP A 1 131 ? 10.574 8.541 -12.721 1.00 84.06 131 ASP A O 1
ATOM 1076 N N . PRO A 1 132 ? 11.602 6.542 -12.739 1.00 77.06 132 PRO A N 1
ATOM 1077 C CA . PRO A 1 132 ? 12.942 7.118 -12.667 1.00 77.06 132 PRO A CA 1
ATOM 1078 C C . PRO A 1 132 ? 13.219 8.176 -13.743 1.00 77.06 132 PRO A C 1
ATOM 1080 O O . PRO A 1 132 ? 13.933 9.144 -13.476 1.00 77.06 132 PRO A O 1
ATOM 1083 N N . VAL A 1 133 ? 12.634 8.034 -14.940 1.00 77.12 133 VAL A N 1
ATOM 1084 C CA . VAL A 1 133 ? 12.759 9.020 -16.021 1.00 77.12 133 VAL A CA 1
ATOM 1085 C C . VAL A 1 133 ? 11.978 10.287 -15.678 1.00 77.12 133 VAL A C 1
ATOM 1087 O O . VAL A 1 133 ? 12.490 11.389 -15.879 1.00 77.12 133 VAL A O 1
ATOM 1090 N N . ALA A 1 134 ? 10.780 10.157 -15.105 1.00 71.19 134 ALA A N 1
ATOM 1091 C CA . ALA A 1 134 ? 9.984 11.293 -14.641 1.00 71.19 134 ALA A CA 1
ATOM 1092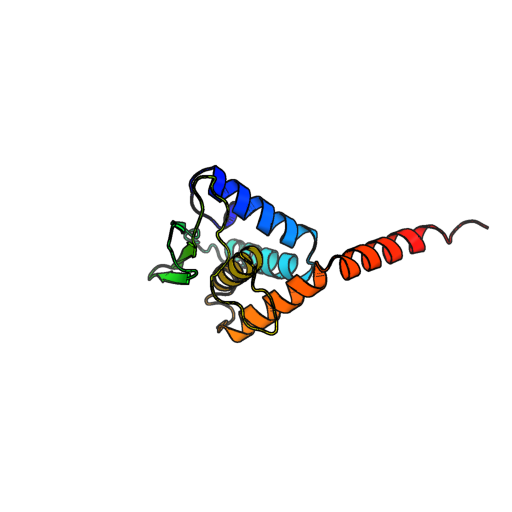 C C . ALA A 1 134 ? 10.677 12.059 -13.497 1.00 71.19 134 ALA A C 1
ATOM 1094 O O . ALA A 1 134 ? 10.734 13.295 -13.524 1.00 71.19 134 ALA A O 1
ATOM 1095 N N . ILE A 1 135 ? 11.271 11.347 -12.533 1.00 77.12 135 ILE A N 1
ATOM 1096 C CA . ILE A 1 135 ? 12.041 11.946 -11.431 1.00 77.12 135 ILE A CA 1
ATOM 1097 C C . ILE A 1 135 ? 13.278 12.668 -11.977 1.00 77.12 135 ILE A C 1
ATOM 1099 O O . ILE A 1 135 ? 13.506 13.836 -11.650 1.00 77.12 135 ILE A O 1
ATOM 1103 N N . ALA A 1 136 ? 14.057 12.014 -12.845 1.00 72.25 136 ALA A N 1
ATOM 1104 C CA . ALA A 1 136 ? 15.254 12.604 -13.440 1.00 72.25 136 ALA A CA 1
ATOM 1105 C C . ALA A 1 136 ? 14.925 13.854 -14.269 1.00 72.25 136 ALA A C 1
ATOM 1107 O O . ALA A 1 136 ? 15.592 14.879 -14.129 1.00 72.25 136 ALA A O 1
ATOM 1108 N N . HIS A 1 137 ? 13.865 13.803 -15.080 1.00 69.81 137 HIS A N 1
ATOM 1109 C CA . HIS A 1 137 ? 13.392 14.949 -15.855 1.00 69.81 137 HIS A CA 1
ATOM 1110 C C . HIS A 1 137 ? 12.976 16.115 -14.950 1.00 69.81 137 HIS A C 1
ATOM 1112 O O . HIS A 1 137 ? 13.354 17.259 -15.192 1.00 69.81 137 HIS A O 1
ATOM 1118 N N . THR A 1 138 ? 12.250 15.831 -13.868 1.00 67.75 138 THR A N 1
ATOM 1119 C CA . THR A 1 138 ? 11.842 16.846 -12.890 1.00 67.75 138 THR A CA 1
ATOM 1120 C C . THR A 1 138 ? 13.059 17.515 -12.252 1.00 67.75 138 THR A C 1
ATOM 1122 O O . THR A 1 138 ? 13.152 18.743 -12.248 1.00 67.75 138 THR A O 1
ATOM 1125 N N . LEU A 1 139 ? 14.033 16.729 -11.778 1.00 69.56 139 LEU A N 1
ATOM 1126 C CA . LEU A 1 139 ? 15.279 17.250 -11.208 1.00 69.56 139 LEU A CA 1
ATOM 1127 C C . LEU A 1 139 ? 16.036 18.120 -12.220 1.00 69.56 139 LEU A C 1
ATOM 1129 O O . LEU A 1 139 ? 16.439 19.231 -11.880 1.00 69.56 139 LEU A O 1
ATOM 1133 N N . LEU A 1 140 ? 16.169 17.664 -13.469 1.00 70.44 140 LEU A N 1
ATOM 1134 C CA . LEU A 1 140 ? 16.800 18.434 -14.543 1.00 70.44 140 LEU A CA 1
ATOM 1135 C C . LEU A 1 140 ? 16.102 19.782 -14.755 1.00 70.44 140 LEU A C 1
ATOM 1137 O O . LEU A 1 140 ? 16.767 20.810 -14.710 1.00 70.44 140 LEU A O 1
ATOM 1141 N N . CYS A 1 141 ? 14.774 19.817 -14.885 1.00 70.12 141 CYS A N 1
ATOM 1142 C CA . CYS A 1 141 ? 14.034 21.073 -15.036 1.00 70.12 141 CYS A CA 1
ATOM 1143 C C . CYS A 1 141 ? 14.221 22.026 -13.841 1.00 70.12 141 CYS A C 1
ATOM 1145 O O . CYS A 1 141 ? 14.390 23.231 -14.034 1.00 70.12 141 CYS A O 1
ATOM 1147 N N . PHE A 1 142 ? 14.235 21.505 -12.609 1.00 61.50 142 PHE A N 1
ATOM 1148 C CA . PHE A 1 142 ? 14.431 22.318 -11.403 1.00 61.50 142 PHE A CA 1
ATOM 1149 C C . PHE A 1 142 ? 15.849 22.890 -11.276 1.00 61.50 142 PHE A C 1
ATOM 1151 O O . PHE A 1 142 ? 16.011 24.018 -10.804 1.00 61.50 142 PHE A O 1
ATOM 1158 N N . PHE A 1 143 ? 16.876 22.143 -11.684 1.00 63.88 143 PHE A N 1
ATOM 1159 C CA . PHE A 1 143 ? 18.263 22.613 -11.627 1.00 63.88 143 PHE A CA 1
ATOM 1160 C C . PHE A 1 143 ? 18.656 23.461 -12.843 1.00 63.88 143 PHE A C 1
ATOM 1162 O O . PHE A 1 143 ? 19.416 24.416 -12.684 1.00 63.88 143 PHE A O 1
ATOM 1169 N N . SER A 1 144 ? 18.088 23.204 -14.023 1.00 56.97 144 SER A N 1
ATOM 1170 C CA . SER A 1 144 ? 18.297 24.029 -15.219 1.00 56.97 144 SER A CA 1
ATOM 1171 C C . SER A 1 144 ? 17.710 25.438 -15.072 1.00 56.97 144 SER A C 1
ATOM 1173 O O . SER A 1 144 ? 18.299 26.390 -15.573 1.00 56.97 144 SER A O 1
ATOM 1175 N N . GLY A 1 145 ? 16.626 25.615 -14.307 1.00 51.25 145 GLY A N 1
ATOM 1176 C CA . GLY A 1 145 ? 16.034 26.935 -14.038 1.00 51.25 145 GLY A CA 1
ATOM 1177 C C . GLY A 1 145 ? 16.822 27.837 -13.073 1.00 51.25 145 GLY A C 1
ATOM 1178 O O . GLY A 1 145 ? 16.481 29.008 -12.923 1.00 51.25 145 GLY A O 1
ATOM 1179 N N . LYS A 1 146 ? 17.873 27.332 -12.407 1.00 50.09 146 LYS A N 1
ATOM 1180 C CA . LYS A 1 146 ? 18.731 28.124 -11.499 1.00 50.09 146 LYS A CA 1
ATOM 1181 C C . LYS A 1 146 ? 20.019 28.645 -12.151 1.00 50.09 146 LYS A C 1
ATOM 1183 O O . LYS A 1 146 ? 20.793 29.326 -11.483 1.00 50.09 146 LYS A O 1
ATOM 1188 N N . GLY A 1 147 ? 20.251 28.339 -13.430 1.00 49.19 147 GLY A N 1
ATOM 1189 C CA . GLY A 1 147 ? 21.452 28.750 -14.168 1.00 49.19 147 GLY A CA 1
ATOM 1190 C C . GLY A 1 147 ? 21.333 30.065 -14.943 1.00 49.19 147 GLY A C 1
ATOM 1191 O O . GLY A 1 147 ? 22.347 30.575 -15.405 1.00 49.19 147 GLY A O 1
ATOM 1192 N N . GLU A 1 148 ? 20.135 30.637 -15.079 1.00 48.44 148 GLU A N 1
ATOM 1193 C CA . GLU A 1 148 ? 19.868 31.721 -16.038 1.00 48.44 148 GLU A CA 1
ATOM 1194 C C . GLU A 1 148 ? 19.535 33.058 -15.351 1.00 48.44 148 GLU A C 1
ATOM 1196 O O . GLU A 1 148 ? 18.579 33.747 -15.683 1.00 48.44 148 GLU A O 1
ATOM 1201 N N . GLN A 1 149 ? 20.332 33.439 -14.351 1.00 51.00 149 GLN A N 1
ATOM 1202 C CA . GLN A 1 149 ? 20.445 34.829 -13.895 1.00 51.00 149 GLN A CA 1
ATOM 1203 C C . GLN A 1 149 ? 21.890 35.101 -13.481 1.00 51.00 149 GLN A C 1
ATOM 1205 O O . GLN A 1 149 ? 22.226 35.008 -12.302 1.00 51.00 149 GLN A O 1
ATOM 1210 N N . ARG A 1 150 ? 22.752 35.391 -14.460 1.00 48.03 150 ARG A N 1
ATOM 1211 C CA . ARG A 1 150 ? 24.000 36.161 -14.312 1.00 48.03 150 ARG A CA 1
ATOM 1212 C C . ARG A 1 150 ? 24.668 36.313 -15.681 1.00 48.03 150 ARG A C 1
ATOM 1214 O O . ARG A 1 150 ? 25.525 35.514 -16.037 1.00 48.03 150 ARG A O 1
ATOM 1221 N N . THR A 1 151 ? 24.292 37.368 -16.394 1.00 42.28 151 THR A N 1
ATOM 1222 C CA . THR A 1 151 ? 25.197 38.188 -17.217 1.00 42.28 151 THR A CA 1
ATOM 1223 C C . THR A 1 151 ? 24.678 39.608 -17.213 1.00 42.28 151 THR A C 1
ATOM 1225 O O . THR A 1 151 ? 23.443 39.755 -17.357 1.00 42.28 151 THR A O 1
#

pLDDT: mean 81.2, std 13.48, range [42.28, 96.12]

Organism: NCBI:txid59203

InterPro domains:
  IPR031886 Domain of unknown function DUF4765 [PF15962] (2-143)

Foldseek 3Di:
DVVQEDDDPPQLVVQLCVLLVLLCVQFPLSVVLVVVLVCVCVVVVPPAQHEYEAADPDFDWDQDDPRHIYTYFHADPRNHGDQDPDDPVPDRCGSSLSSQLNVLCSSPPPVPVDDSVNSVVSSVNSCVSNPPVNSVVVVCVVVVVVPPPDD

Secondary structure (DSSP, 8-state):
-TTSB----HHHHHHHHHHHHHHHHH-HHHHHHHHHHHHHHHHTT---PPBEEEE-SS-EEEEETTTEEEEEE-B-TTSPBPPPS--BTTB---HHHHHHHHHHHHHHTTTS---HHHHHHHHHHHHHHS-HHHHHHHHHHHHHTTS----

Sequence (151 aa):
MSFFFEPTPELICEEIKTTLDFHYLNSPTFRRLVNYKVDYIINNDIDTNKCEVKISPNYSYENAEGGRGYLSMPFDINGFPIAPDFYNCENKITSEKLLLDLFLKHILHGDLNSNNEVTCIFSNVIYKEIDPVAIAHTLLCFFSGKGEQRT